Protein AF-A0A519T1Y3-F1 (afdb_monomer)

Secondary structure (DSSP, 8-state):
---SEE--STT-HHHHHHHHHHHHTT--EE-SS-TTEEE-TTS-EEEHHHHHHHHHTSSS--HHHHHHHHHHHHHHSTTTHHHHHHHHHHHHIIIIIHHHEEE-S-SSS--EEEPTT--GGGS-HHHHHHHHHHHHHHHHHSTTGGG--S--

Foldseek 3Di:
DDPQEADACPPCVVVLVVVLVCLLVLNKAADPVDLQWIDDPPDGIYGLQNSLVSVCPDPPDDLVSNVSSLQSVLVRGPLRCVSRLVSVVVCLCVQPQVVFWDFPDDPVDTDTDGDPPDDPVPRDVSSVVSVVVSVVVCCVRPPVVVVDDPPD

Mean predicted aligned error: 5.93 Å

Sequence (152 aa):
MQRNYITTIEGNEEVLAKYVEAVFAGTCRATKAYSSLYRLPGYQDCLDSPLIAYYLQQQPFVLAEAIEFVEQLCKIDPKGFNGIYYPLDKWLEATIRDPFFTNAGDKWNVQFVLNPGVDLASINPDHLKFMCYVAVCHLKFGPSFASVTANR

Structure (mmCIF, N/CA/C/O backbone):
data_AF-A0A519T1Y3-F1
#
_entry.id   AF-A0A519T1Y3-F1
#
loop_
_atom_site.group_PDB
_atom_site.id
_atom_site.type_symbol
_atom_site.label_atom_id
_atom_site.label_alt_id
_atom_site.label_comp_id
_atom_site.label_asym_id
_atom_site.label_entity_id
_atom_site.label_seq_id
_atom_site.pdbx_PDB_ins_code
_atom_site.Cartn_x
_atom_site.Cartn_y
_atom_site.Cartn_z
_atom_site.occupancy
_atom_site.B_iso_or_equiv
_atom_site.auth_seq_id
_atom_site.auth_comp_id
_atom_site.auth_asym_id
_atom_site.auth_atom_id
_atom_site.pdbx_PDB_model_num
ATOM 1 N N . MET A 1 1 ? -5.145 -22.438 -16.067 1.00 45.44 1 MET A N 1
ATOM 2 C CA . MET A 1 1 ? -4.446 -21.509 -16.980 1.00 45.44 1 MET A CA 1
ATOM 3 C C . MET A 1 1 ? -3.302 -20.899 -16.186 1.00 45.44 1 MET A C 1
ATOM 5 O O . MET A 1 1 ? -3.574 -20.254 -15.182 1.00 45.44 1 MET A O 1
ATOM 9 N N . GLN A 1 2 ? -2.053 -21.222 -16.521 1.00 49.59 2 GLN A N 1
ATOM 10 C CA . GLN A 1 2 ? -0.888 -20.730 -15.779 1.00 49.59 2 GLN A CA 1
ATOM 11 C C . GLN A 1 2 ? -0.760 -19.228 -16.059 1.00 49.59 2 GLN A C 1
ATOM 13 O O . GLN A 1 2 ? -0.743 -18.815 -17.218 1.00 49.59 2 GLN A O 1
ATOM 18 N N . ARG A 1 3 ? -0.806 -18.399 -15.015 1.00 65.38 3 ARG A N 1
ATOM 19 C CA . ARG A 1 3 ? -0.651 -16.949 -15.168 1.00 65.38 3 ARG A CA 1
ATOM 20 C C . ARG A 1 3 ? 0.827 -16.684 -15.462 1.00 65.38 3 ARG A C 1
ATOM 22 O O . ARG A 1 3 ? 1.673 -17.049 -14.658 1.00 65.38 3 ARG A O 1
ATOM 29 N N . ASN A 1 4 ? 1.137 -16.055 -16.595 1.00 85.00 4 ASN A N 1
ATOM 30 C CA . ASN A 1 4 ? 2.516 -15.724 -16.997 1.00 85.00 4 ASN A CA 1
ATOM 31 C C . ASN A 1 4 ? 3.083 -14.494 -16.254 1.00 85.00 4 ASN A C 1
ATOM 33 O O . ASN A 1 4 ? 3.973 -13.818 -16.757 1.00 85.00 4 ASN A O 1
ATOM 37 N N . TYR A 1 5 ? 2.566 -14.179 -15.066 1.00 90.88 5 TYR A N 1
ATOM 38 C CA . TYR A 1 5 ? 2.943 -13.015 -14.265 1.00 90.88 5 TYR A CA 1
ATOM 39 C C . TYR A 1 5 ? 2.858 -13.338 -12.769 1.00 90.88 5 TYR A C 1
ATOM 41 O O . TYR A 1 5 ? 2.096 -14.218 -12.362 1.00 90.88 5 TYR A O 1
ATOM 49 N N . ILE A 1 6 ? 3.650 -12.630 -11.968 1.00 94.00 6 ILE A N 1
ATOM 50 C CA . ILE A 1 6 ? 3.752 -12.813 -10.517 1.00 94.00 6 ILE A CA 1
ATOM 51 C C . ILE A 1 6 ? 2.439 -12.381 -9.868 1.00 94.00 6 ILE A C 1
ATOM 53 O O . ILE A 1 6 ? 2.003 -11.243 -10.041 1.00 94.00 6 ILE A O 1
ATOM 57 N N . THR A 1 7 ? 1.805 -13.288 -9.122 1.00 93.94 7 THR A N 1
ATOM 58 C CA . THR A 1 7 ? 0.527 -13.030 -8.429 1.00 93.94 7 THR A CA 1
ATOM 59 C C . THR A 1 7 ? 0.592 -13.181 -6.915 1.00 93.94 7 THR A C 1
ATOM 61 O O . THR A 1 7 ? -0.392 -12.887 -6.244 1.00 93.94 7 THR A O 1
ATOM 64 N N . THR A 1 8 ? 1.709 -13.666 -6.380 1.00 95.31 8 THR A N 1
ATOM 65 C CA . THR A 1 8 ? 1.907 -13.959 -4.957 1.00 95.31 8 THR A CA 1
ATOM 66 C C . THR A 1 8 ? 3.289 -13.492 -4.523 1.00 95.31 8 THR A C 1
ATOM 68 O O . THR A 1 8 ? 4.180 -13.344 -5.356 1.00 95.31 8 THR A O 1
ATOM 71 N N . ILE A 1 9 ? 3.449 -13.261 -3.220 1.00 96.62 9 ILE A N 1
ATOM 72 C CA . ILE A 1 9 ? 4.748 -12.927 -2.627 1.00 96.62 9 ILE A CA 1
ATOM 73 C C . ILE A 1 9 ? 5.621 -14.176 -2.527 1.00 96.62 9 ILE A C 1
ATOM 75 O O . ILE A 1 9 ? 6.759 -14.158 -2.983 1.00 96.62 9 ILE A O 1
ATOM 79 N N . GLU A 1 10 ? 5.045 -15.259 -2.000 1.00 96.44 10 GLU A N 1
ATOM 80 C CA . GLU A 1 10 ? 5.744 -16.514 -1.726 1.00 96.44 10 GLU A CA 1
ATOM 81 C C . GLU A 1 10 ? 6.472 -17.039 -2.971 1.00 96.44 10 GLU A C 1
ATOM 83 O O . GLU A 1 10 ? 5.861 -17.235 -4.032 1.00 96.44 10 GLU A O 1
ATOM 88 N N . GLY A 1 11 ? 7.789 -17.214 -2.839 1.00 95.81 11 GLY A N 1
ATOM 89 C CA . GLY A 1 11 ? 8.683 -17.709 -3.887 1.00 95.81 11 GLY A CA 1
ATOM 90 C C . GLY A 1 11 ? 9.056 -16.680 -4.959 1.00 95.81 11 GLY A C 1
ATOM 91 O O . GLY A 1 11 ? 9.659 -17.050 -5.965 1.00 95.81 11 GLY A O 1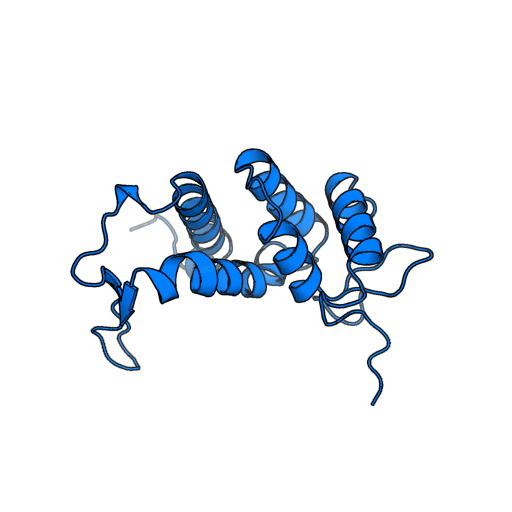
ATOM 92 N N . ASN A 1 12 ? 8.678 -15.411 -4.788 1.00 96.94 12 ASN A N 1
ATOM 93 C CA . ASN A 1 12 ? 8.941 -14.320 -5.731 1.00 96.94 12 ASN A CA 1
ATOM 94 C C . ASN A 1 12 ? 9.642 -13.117 -5.074 1.00 96.94 12 ASN A C 1
ATOM 96 O O . ASN A 1 12 ? 9.796 -12.078 -5.714 1.00 96.94 12 ASN A O 1
ATOM 100 N N . GLU A 1 13 ? 10.074 -13.236 -3.819 1.00 97.31 13 GLU A N 1
ATOM 101 C CA . GLU A 1 13 ? 10.582 -12.147 -2.979 1.00 97.31 13 GLU A CA 1
ATOM 102 C C . GLU A 1 13 ? 11.775 -11.425 -3.618 1.00 97.31 13 GLU A C 1
ATOM 104 O O . GLU A 1 13 ? 11.801 -10.197 -3.666 1.00 97.31 13 GLU A O 1
ATOM 109 N N . GLU A 1 14 ? 12.726 -12.168 -4.191 1.00 96.75 14 GLU A N 1
ATOM 110 C CA . GLU A 1 14 ? 13.891 -11.582 -4.868 1.00 96.75 14 GLU A CA 1
ATOM 111 C C . GLU A 1 14 ? 13.491 -10.747 -6.090 1.00 96.75 14 GLU A C 1
ATOM 113 O O . GLU A 1 14 ? 14.031 -9.663 -6.325 1.00 96.75 14 GLU A O 1
ATOM 118 N N . VAL A 1 15 ? 12.510 -11.220 -6.864 1.00 96.81 15 VAL A N 1
ATOM 119 C CA . VAL A 1 15 ? 12.009 -10.485 -8.031 1.00 96.81 15 VAL A CA 1
ATOM 120 C C . VAL A 1 15 ? 11.210 -9.264 -7.580 1.00 96.81 15 VAL A C 1
ATOM 122 O O . VAL A 1 15 ? 11.379 -8.183 -8.140 1.00 96.81 15 VAL A O 1
ATOM 125 N N . LEU A 1 16 ? 10.386 -9.397 -6.539 1.00 97.81 16 LEU A N 1
ATOM 126 C CA . LEU A 1 16 ? 9.629 -8.286 -5.965 1.00 97.81 16 LEU A CA 1
ATOM 127 C C . LEU A 1 16 ? 10.554 -7.203 -5.399 1.00 97.81 16 LEU A C 1
ATOM 129 O O . LEU A 1 16 ? 10.302 -6.024 -5.636 1.00 97.81 16 LEU A O 1
ATOM 133 N N . ALA A 1 17 ? 11.670 -7.575 -4.766 1.00 97.69 17 ALA A N 1
ATOM 134 C CA . ALA A 1 17 ? 12.703 -6.630 -4.345 1.00 97.69 17 ALA A CA 1
ATOM 135 C C . ALA A 1 17 ? 13.256 -5.821 -5.531 1.00 97.69 17 ALA A C 1
ATOM 137 O O . ALA A 1 17 ? 13.370 -4.598 -5.448 1.00 97.69 17 ALA A O 1
ATOM 138 N N . LYS A 1 18 ? 13.508 -6.471 -6.677 1.00 98.12 18 LYS A N 1
ATOM 139 C CA . LYS A 1 18 ? 13.946 -5.782 -7.904 1.00 98.12 18 LYS A CA 1
ATOM 140 C C . LYS A 1 18 ? 12.886 -4.845 -8.469 1.00 98.12 18 LYS A C 1
ATOM 142 O O . LYS A 1 18 ? 13.222 -3.768 -8.958 1.00 98.12 18 LYS A O 1
ATOM 147 N N . TYR A 1 19 ? 11.612 -5.211 -8.369 1.00 97.94 19 TYR A N 1
ATOM 148 C CA . TYR A 1 19 ? 10.522 -4.308 -8.730 1.00 97.94 19 TYR A CA 1
ATOM 149 C C . TYR A 1 19 ? 10.428 -3.103 -7.790 1.00 97.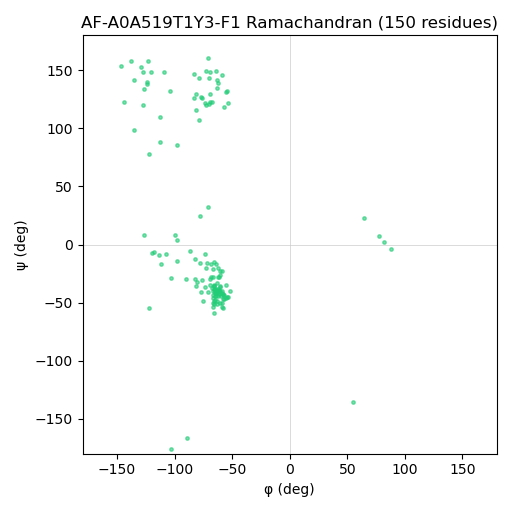94 19 TYR A C 1
ATOM 151 O O . TYR A 1 19 ? 10.222 -1.997 -8.280 1.00 97.94 19 TYR A O 1
ATOM 159 N N . VAL A 1 20 ? 10.623 -3.276 -6.480 1.00 98.00 20 VAL A N 1
ATOM 160 C CA . VAL A 1 20 ? 10.663 -2.158 -5.520 1.00 98.00 20 VAL A CA 1
ATOM 161 C C . VAL A 1 20 ? 11.793 -1.187 -5.867 1.00 98.00 20 VAL A C 1
ATOM 163 O O . VAL A 1 20 ? 11.538 0.006 -6.025 1.00 98.00 20 VAL A O 1
ATOM 166 N N . GLU A 1 21 ? 13.013 -1.694 -6.078 1.00 97.94 21 GLU A N 1
ATOM 167 C CA . GLU A 1 21 ? 14.154 -0.887 -6.540 1.00 97.94 21 GLU A CA 1
ATOM 168 C C . GLU A 1 21 ? 13.803 -0.114 -7.826 1.00 97.94 21 GLU A C 1
ATOM 170 O O . GLU A 1 21 ? 14.063 1.085 -7.941 1.00 97.94 21 GLU A O 1
ATOM 175 N N . ALA A 1 22 ? 13.160 -0.783 -8.788 1.00 97.75 22 ALA A N 1
ATOM 176 C CA . ALA A 1 22 ? 12.771 -0.183 -10.060 1.00 97.75 22 ALA A CA 1
ATOM 177 C C . ALA A 1 22 ? 11.646 0.859 -9.942 1.00 97.75 22 ALA A C 1
ATOM 179 O O . ALA A 1 22 ? 11.595 1.787 -10.754 1.00 97.75 22 ALA A O 1
ATOM 180 N N . VAL A 1 23 ? 10.743 0.724 -8.966 1.00 97.62 23 VAL A N 1
ATOM 181 C CA . VAL A 1 23 ? 9.709 1.728 -8.670 1.00 97.62 23 VAL A CA 1
ATOM 182 C C . VAL A 1 23 ? 10.361 3.002 -8.147 1.00 97.62 23 VAL A C 1
ATOM 184 O O . VAL A 1 23 ? 10.124 4.066 -8.717 1.00 97.62 23 VAL A O 1
ATOM 187 N N . PHE A 1 24 ? 11.241 2.903 -7.146 1.00 97.88 24 PHE A N 1
ATOM 188 C CA . PHE A 1 24 ? 11.974 4.066 -6.633 1.00 97.88 24 PHE A CA 1
ATOM 189 C C . PHE A 1 24 ? 12.848 4.722 -7.707 1.00 97.88 24 PHE A C 1
ATOM 191 O O . PHE A 1 24 ? 12.876 5.944 -7.829 1.00 97.88 24 PHE A O 1
ATOM 198 N N . ALA A 1 25 ? 13.506 3.918 -8.546 1.00 96.31 25 ALA A N 1
ATOM 199 C CA . ALA A 1 25 ? 14.323 4.416 -9.649 1.00 96.31 25 ALA A CA 1
ATOM 200 C C . ALA A 1 25 ? 13.509 4.963 -10.842 1.00 96.31 25 ALA A C 1
ATOM 202 O O . ALA A 1 25 ? 14.098 5.498 -11.783 1.00 96.31 25 ALA A O 1
ATOM 203 N N . GLY A 1 26 ? 12.179 4.800 -10.862 1.00 92.75 26 GLY A N 1
ATOM 204 C CA . GLY A 1 26 ? 11.326 5.201 -11.987 1.00 92.75 26 GLY A CA 1
ATOM 205 C C . GLY A 1 26 ? 11.592 4.425 -13.286 1.00 92.75 26 GLY A C 1
ATOM 206 O O . GLY A 1 26 ? 11.309 4.918 -14.378 1.00 92.75 26 GLY A O 1
ATOM 207 N N . THR A 1 27 ? 12.170 3.224 -13.197 1.00 93.88 27 THR A N 1
ATOM 208 C CA . THR A 1 27 ? 12.522 2.378 -14.353 1.00 93.88 27 THR A CA 1
ATOM 209 C C . THR A 1 27 ? 11.483 1.292 -14.638 1.00 93.88 27 THR A C 1
ATOM 211 O O . THR A 1 27 ? 11.467 0.723 -15.735 1.00 93.88 27 THR A O 1
ATOM 214 N N . CYS A 1 28 ? 10.583 1.041 -13.686 1.00 92.19 28 CYS A N 1
ATOM 215 C CA . CYS A 1 28 ? 9.412 0.184 -13.841 1.00 92.19 28 CYS A CA 1
ATOM 216 C C . CYS A 1 28 ? 8.361 0.819 -14.777 1.00 92.19 28 CYS A C 1
ATOM 218 O O . CYS A 1 28 ? 8.232 2.042 -14.851 1.00 92.19 28 CYS A O 1
ATOM 220 N N . ARG A 1 29 ? 7.597 0.001 -15.517 1.00 91.81 29 ARG A N 1
ATOM 221 C CA . ARG A 1 29 ? 6.556 0.482 -16.447 1.00 91.81 29 ARG A CA 1
ATOM 222 C C . ARG A 1 29 ? 5.261 -0.305 -16.320 1.00 91.81 29 ARG A C 1
ATOM 224 O O . ARG A 1 29 ? 5.298 -1.528 -16.255 1.00 91.81 29 ARG A O 1
ATOM 231 N N . ALA A 1 30 ? 4.119 0.371 -16.414 1.00 90.69 30 ALA A N 1
ATOM 232 C CA . ALA A 1 30 ? 2.835 -0.299 -16.588 1.00 90.69 30 ALA A CA 1
ATOM 233 C C . ALA A 1 30 ? 2.701 -0.938 -17.977 1.00 90.69 30 ALA A C 1
ATOM 235 O O . ALA A 1 30 ? 3.155 -0.396 -18.993 1.00 90.69 30 ALA A O 1
ATOM 236 N N . THR A 1 31 ? 2.052 -2.098 -18.038 1.00 85.69 31 THR A N 1
ATOM 237 C CA . THR A 1 31 ? 1.718 -2.746 -19.308 1.00 85.69 31 THR A CA 1
ATOM 238 C C . THR A 1 31 ? 0.432 -2.160 -19.893 1.00 85.69 31 THR A C 1
ATOM 240 O O . THR A 1 31 ? -0.500 -1.801 -19.179 1.00 85.69 31 THR A O 1
ATOM 243 N N . LYS A 1 32 ? 0.342 -2.094 -21.227 1.00 71.38 32 LYS A N 1
ATOM 244 C CA . LYS A 1 32 ? -0.878 -1.633 -21.918 1.00 71.38 32 LYS A CA 1
ATOM 245 C C . LYS A 1 32 ? -2.026 -2.649 -21.877 1.00 71.38 32 LYS A C 1
ATOM 247 O O . LYS A 1 32 ? -3.163 -2.275 -22.132 1.00 71.38 32 LYS A O 1
ATOM 252 N N . ALA A 1 33 ? -1.722 -3.924 -21.623 1.00 63.97 33 ALA A N 1
ATOM 253 C CA . ALA A 1 33 ? -2.690 -5.016 -21.711 1.00 63.97 33 ALA A CA 1
ATOM 254 C C . ALA A 1 33 ? -3.568 -5.125 -20.455 1.00 63.97 33 ALA A C 1
ATOM 256 O O . ALA A 1 33 ? -4.752 -5.431 -20.563 1.00 63.97 33 ALA A O 1
ATOM 257 N N . TYR A 1 34 ? -2.998 -4.842 -19.281 1.00 64.50 34 TYR A N 1
ATOM 258 C CA . TYR A 1 34 ? -3.689 -4.894 -17.997 1.00 64.50 34 TYR A CA 1
ATOM 259 C C . TYR A 1 34 ? -3.174 -3.763 -17.111 1.00 64.50 34 TYR A C 1
ATOM 261 O O . TYR A 1 34 ? -1.973 -3.686 -16.856 1.00 64.50 34 TYR A O 1
ATOM 269 N N . SER A 1 35 ? -4.077 -2.893 -16.639 1.00 66.25 35 SER A N 1
ATOM 270 C CA . SER A 1 35 ? -3.691 -1.685 -15.892 1.00 66.25 35 SER A CA 1
ATOM 271 C C . SER A 1 35 ? -2.958 -1.975 -14.581 1.00 66.25 35 SER A C 1
ATOM 273 O O . SER A 1 35 ? -2.247 -1.108 -14.114 1.00 66.25 35 SER A O 1
ATOM 275 N N . SER A 1 36 ? -3.093 -3.183 -14.033 1.00 84.81 36 SER A N 1
ATOM 276 C CA . SER A 1 36 ? -2.467 -3.617 -12.780 1.00 84.81 36 SER A CA 1
ATOM 277 C C . SER A 1 36 ? -1.192 -4.449 -12.971 1.00 84.81 36 SER A C 1
ATOM 279 O O . SER A 1 36 ? -0.699 -5.033 -12.011 1.00 84.81 36 SER A O 1
ATOM 281 N N . LEU A 1 37 ? -0.670 -4.574 -14.200 1.00 92.31 37 LEU A N 1
ATOM 282 C CA . LEU A 1 37 ? 0.583 -5.286 -14.464 1.00 92.31 37 LEU A CA 1
ATOM 283 C C . LEU A 1 37 ? 1.729 -4.311 -14.714 1.00 92.31 37 LEU A C 1
ATOM 285 O O . LEU A 1 37 ? 1.640 -3.424 -15.568 1.00 92.31 37 LEU A O 1
ATOM 289 N N . TYR A 1 38 ? 2.836 -4.567 -14.036 1.00 93.81 38 TYR A N 1
ATOM 290 C CA . TYR A 1 38 ? 4.103 -3.877 -14.155 1.00 93.81 38 TYR A CA 1
ATOM 291 C C . TYR A 1 38 ? 5.155 -4.754 -14.821 1.00 93.81 38 TYR A C 1
ATOM 293 O O . TYR A 1 38 ? 5.155 -5.978 -14.691 1.00 93.81 38 TYR A O 1
ATOM 301 N N . ARG A 1 39 ? 6.061 -4.103 -15.547 1.00 94.44 39 ARG A N 1
ATOM 302 C CA . ARG A 1 39 ? 7.125 -4.731 -16.322 1.00 94.44 39 ARG A CA 1
ATOM 303 C C . ARG A 1 39 ? 8.481 -4.150 -15.964 1.00 94.44 39 ARG A C 1
ATOM 305 O O . ARG A 1 39 ? 8.671 -2.932 -16.000 1.00 94.44 39 ARG A O 1
ATOM 312 N N . LEU A 1 40 ? 9.431 -5.056 -15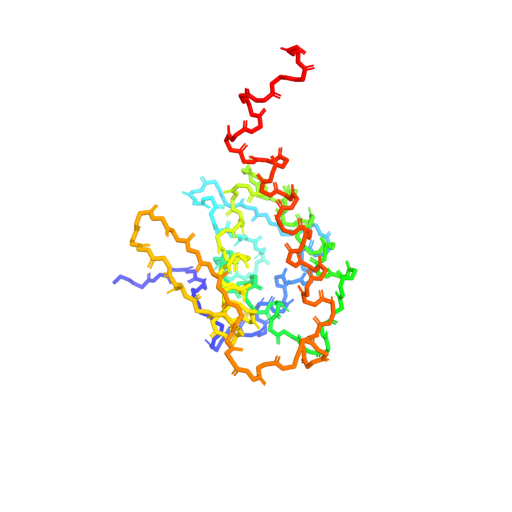.768 1.00 94.88 40 LEU A N 1
ATOM 313 C CA . LEU A 1 40 ? 10.856 -4.787 -15.652 1.00 94.88 40 LEU A CA 1
ATOM 314 C C . LEU A 1 40 ? 11.617 -5.687 -16.648 1.00 94.88 40 LEU A C 1
ATOM 316 O O . LEU A 1 40 ? 11.490 -6.909 -16.571 1.00 94.88 40 LEU A O 1
ATOM 320 N N . PRO A 1 41 ? 12.378 -5.134 -17.615 1.00 92.75 41 PRO A N 1
ATOM 321 C CA . PRO A 1 41 ? 13.108 -5.943 -18.591 1.00 92.75 41 PRO A CA 1
ATOM 322 C C . PRO A 1 41 ? 14.024 -6.981 -17.933 1.00 92.75 41 PRO A C 1
ATOM 324 O O . PRO A 1 41 ? 14.786 -6.651 -17.029 1.00 92.75 41 PRO A O 1
ATOM 327 N N . GLY A 1 42 ? 13.959 -8.226 -18.408 1.00 91.81 42 GLY A N 1
ATOM 328 C CA . GLY A 1 42 ? 14.719 -9.348 -17.844 1.00 91.81 42 GLY A CA 1
ATOM 329 C C . GLY A 1 42 ? 14.014 -10.086 -16.703 1.00 91.81 42 GLY A C 1
ATOM 330 O O . GLY A 1 42 ? 14.514 -11.118 -16.268 1.00 91.81 42 GLY A O 1
ATOM 331 N N . TYR A 1 43 ? 12.844 -9.613 -16.268 1.00 93.56 43 TYR A 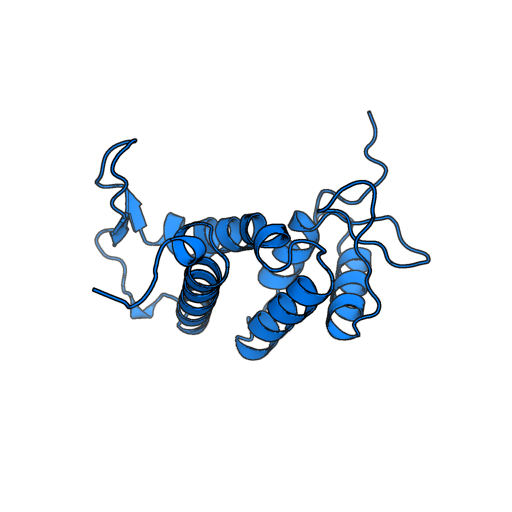N 1
ATOM 332 C CA . TYR A 1 43 ? 12.045 -10.232 -15.214 1.00 93.56 43 TYR A CA 1
ATOM 333 C C . TYR A 1 43 ? 10.640 -10.566 -15.716 1.00 93.56 43 TYR A C 1
ATOM 335 O O . TYR A 1 43 ? 10.145 -9.994 -16.689 1.00 93.56 43 TYR A O 1
ATOM 343 N N . GLN A 1 44 ? 9.990 -11.509 -15.037 1.00 92.88 44 GLN A N 1
ATOM 344 C CA . GLN A 1 44 ? 8.579 -11.809 -15.249 1.00 92.88 44 GLN A CA 1
ATOM 345 C C . GLN A 1 44 ? 7.717 -10.586 -14.883 1.00 92.88 44 GLN A C 1
ATOM 347 O O . GLN A 1 44 ? 8.021 -9.893 -13.910 1.00 92.88 44 GLN A O 1
ATOM 352 N N . ASP A 1 45 ? 6.652 -10.316 -15.650 1.00 94.12 45 ASP A N 1
ATOM 353 C CA . ASP A 1 45 ? 5.700 -9.234 -15.347 1.00 94.12 45 ASP A CA 1
ATOM 354 C C . ASP A 1 45 ? 5.071 -9.463 -13.953 1.00 94.12 45 ASP A C 1
ATOM 356 O O . ASP A 1 45 ? 4.849 -10.603 -13.535 1.00 94.12 45 ASP A 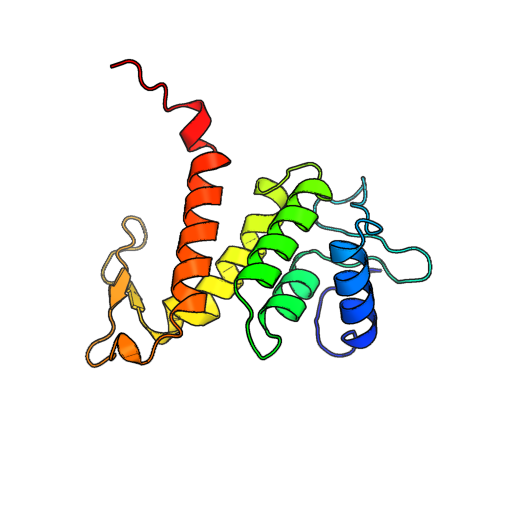O 1
ATOM 360 N N . CYS A 1 46 ? 4.779 -8.386 -13.225 1.00 94.44 46 CYS A N 1
ATOM 361 C CA . CYS A 1 46 ? 4.329 -8.426 -11.835 1.00 94.44 46 CYS A CA 1
ATOM 362 C C . CYS A 1 46 ? 2.995 -7.702 -11.651 1.00 94.44 46 CYS A C 1
ATOM 364 O O . CYS A 1 46 ? 2.781 -6.638 -12.221 1.00 94.44 46 CYS A O 1
ATOM 366 N N . LEU A 1 47 ? 2.091 -8.274 -10.861 1.00 94.56 47 LEU A N 1
ATOM 367 C CA . LEU A 1 47 ? 0.827 -7.635 -10.500 1.00 94.56 47 LEU A CA 1
ATOM 368 C C . LEU A 1 47 ? 1.073 -6.589 -9.393 1.00 94.56 47 LEU A C 1
ATOM 370 O O . LEU A 1 47 ? 1.890 -6.806 -8.500 1.00 94.56 47 LEU A O 1
ATOM 374 N N . ASP A 1 48 ? 0.362 -5.464 -9.433 1.00 94.12 48 ASP A N 1
ATOM 375 C CA . ASP A 1 48 ? 0.452 -4.383 -8.441 1.00 94.12 48 ASP A CA 1
ATOM 376 C C . ASP A 1 48 ? 0.292 -4.875 -6.995 1.00 94.12 48 ASP A C 1
ATOM 378 O O . ASP A 1 48 ? 1.014 -4.463 -6.094 1.00 94.12 48 ASP A O 1
ATOM 382 N N . SER A 1 49 ? -0.624 -5.812 -6.784 1.00 95.38 49 SER A N 1
ATOM 383 C CA . SER A 1 49 ? -1.077 -6.256 -5.478 1.00 95.38 49 SER A CA 1
ATOM 384 C C . SER A 1 49 ? 0.015 -6.984 -4.687 1.00 95.38 49 SER A C 1
ATOM 386 O O . SER A 1 49 ? 0.288 -6.552 -3.569 1.00 95.38 49 SER A O 1
ATOM 388 N N . PRO A 1 50 ? 0.685 -8.036 -5.211 1.00 96.62 50 PRO A N 1
ATOM 389 C CA . PRO A 1 50 ? 1.825 -8.640 -4.527 1.00 96.62 50 PRO A CA 1
ATOM 390 C C . PRO A 1 50 ? 3.005 -7.674 -4.380 1.00 96.62 50 PRO A C 1
ATOM 392 O O . PRO A 1 50 ? 3.678 -7.745 -3.361 1.00 96.62 50 PRO A O 1
ATOM 395 N N . LEU A 1 51 ? 3.241 -6.755 -5.325 1.00 97.56 51 LEU A N 1
ATOM 396 C CA . LEU A 1 51 ? 4.319 -5.765 -5.210 1.00 97.56 51 LEU A CA 1
ATOM 397 C C . LEU A 1 51 ? 4.087 -4.784 -4.055 1.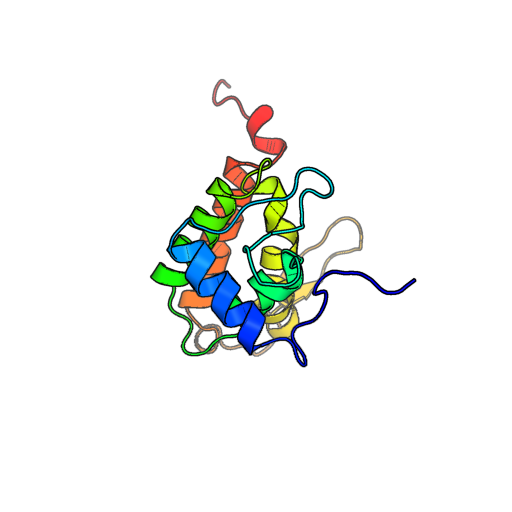00 97.56 51 LEU A C 1
ATOM 399 O O . LEU A 1 51 ? 4.961 -4.594 -3.211 1.00 97.56 51 LEU A O 1
ATOM 403 N N . ILE A 1 52 ? 2.901 -4.182 -4.007 1.00 98.00 52 ILE A N 1
ATOM 404 C CA . ILE A 1 52 ? 2.523 -3.217 -2.973 1.00 98.00 52 ILE A CA 1
ATOM 405 C C . ILE A 1 52 ? 2.461 -3.903 -1.608 1.00 98.00 52 ILE A C 1
ATOM 407 O O . ILE A 1 52 ? 3.011 -3.384 -0.640 1.00 98.00 52 ILE A O 1
ATOM 411 N N . ALA A 1 53 ? 1.858 -5.094 -1.533 1.00 97.25 53 ALA A N 1
ATOM 412 C CA . ALA A 1 53 ? 1.818 -5.866 -0.297 1.00 97.25 53 ALA A CA 1
ATOM 413 C C . ALA A 1 53 ? 3.226 -6.252 0.180 1.00 97.25 53 ALA A C 1
ATOM 415 O O . ALA A 1 53 ? 3.523 -6.087 1.359 1.00 97.25 53 ALA A O 1
ATOM 416 N N . TYR A 1 54 ? 4.101 -6.705 -0.725 1.00 98.00 54 TYR A N 1
ATOM 417 C CA . TYR A 1 54 ? 5.484 -7.050 -0.395 1.00 98.00 54 TYR A CA 1
ATOM 418 C C . TYR A 1 54 ? 6.238 -5.870 0.204 1.00 98.00 54 TYR A C 1
ATOM 420 O O . TYR A 1 54 ? 6.895 -6.033 1.228 1.00 98.00 54 TYR A O 1
ATOM 428 N N . TYR A 1 55 ? 6.125 -4.690 -0.408 1.00 98.25 55 TYR A N 1
ATOM 429 C CA . TYR A 1 55 ? 6.796 -3.494 0.080 1.00 98.25 55 TYR A CA 1
ATOM 430 C C . TYR A 1 55 ? 6.254 -3.047 1.448 1.00 98.25 55 TYR A C 1
ATOM 432 O O . TYR A 1 55 ? 7.029 -2.839 2.377 1.00 98.25 55 TYR A O 1
ATOM 440 N N . LEU A 1 56 ? 4.930 -2.965 1.614 1.00 97.69 56 LEU A N 1
ATOM 441 C CA . LEU A 1 56 ? 4.323 -2.483 2.862 1.00 97.69 56 LEU A CA 1
ATOM 442 C C . LEU A 1 56 ? 4.439 -3.473 4.037 1.00 97.69 56 LEU A C 1
ATOM 444 O O . LEU A 1 56 ? 4.228 -3.091 5.187 1.00 97.69 56 LEU A O 1
ATOM 448 N N . GLN A 1 57 ? 4.747 -4.747 3.776 1.00 94.44 57 GLN A N 1
ATOM 449 C CA . GLN A 1 57 ? 5.024 -5.747 4.815 1.00 94.44 57 GLN A CA 1
ATOM 450 C C . GLN A 1 57 ? 6.470 -5.697 5.332 1.00 94.44 57 GLN A C 1
ATOM 452 O O . GLN A 1 57 ? 6.755 -6.311 6.364 1.00 94.44 57 GLN A O 1
ATOM 457 N N . GLN A 1 58 ? 7.375 -4.977 4.655 1.00 92.44 58 GLN A N 1
ATOM 458 C CA . GLN A 1 58 ? 8.766 -4.859 5.091 1.00 92.44 58 GLN A CA 1
ATOM 459 C C . GLN A 1 58 ? 8.874 -4.146 6.441 1.00 92.44 58 GLN A C 1
ATOM 461 O O . GLN A 1 58 ? 8.071 -3.278 6.787 1.00 92.44 58 GLN A O 1
ATOM 466 N N . GLN A 1 59 ? 9.897 -4.522 7.208 1.00 89.31 59 GLN A N 1
ATOM 467 C CA . GLN A 1 59 ? 10.224 -3.902 8.486 1.00 89.31 59 GLN A CA 1
ATOM 468 C C . GLN A 1 59 ? 11.675 -3.402 8.482 1.00 89.31 59 GLN A C 1
ATOM 470 O O . GLN A 1 59 ? 12.553 -4.118 7.996 1.00 89.31 59 GLN A O 1
ATOM 475 N N . PRO A 1 60 ? 11.950 -2.219 9.063 1.00 93.94 60 PRO A N 1
ATOM 476 C CA . PRO A 1 60 ? 10.989 -1.304 9.690 1.00 93.94 60 PRO A CA 1
ATOM 477 C C . PRO A 1 60 ? 10.100 -0.572 8.666 1.00 93.94 60 PRO A C 1
ATOM 479 O O . PRO A 1 60 ? 10.542 -0.267 7.563 1.00 93.94 60 PRO A O 1
ATOM 482 N N . PHE A 1 61 ? 8.859 -0.246 9.046 1.00 95.50 61 PHE A N 1
ATOM 483 C CA . PHE A 1 61 ? 8.005 0.645 8.251 1.00 95.50 61 PHE A CA 1
ATOM 484 C C . PHE A 1 61 ? 8.506 2.094 8.355 1.00 95.50 61 PHE A C 1
ATOM 486 O O . PHE A 1 61 ? 8.523 2.664 9.447 1.00 95.50 61 PHE A O 1
ATOM 493 N N . VAL A 1 62 ? 8.874 2.704 7.224 1.00 96.75 62 VAL A N 1
ATOM 494 C CA . VAL A 1 62 ? 9.344 4.096 7.153 1.00 96.75 62 VAL A CA 1
ATOM 495 C C . VAL A 1 62 ? 8.321 4.941 6.397 1.00 96.75 62 VAL A C 1
ATOM 497 O O . VAL A 1 62 ? 8.176 4.823 5.183 1.00 96.75 62 VAL A O 1
ATOM 500 N N . LEU A 1 63 ? 7.619 5.832 7.108 1.00 97.62 63 LEU A N 1
ATOM 501 C CA . LEU A 1 63 ? 6.514 6.622 6.545 1.00 97.62 63 LEU A CA 1
ATOM 502 C C . LEU A 1 63 ? 6.896 7.406 5.280 1.00 97.62 63 LEU A C 1
ATOM 504 O O . LEU A 1 63 ? 6.128 7.430 4.321 1.00 97.62 63 LEU A O 1
ATOM 508 N N . ALA A 1 64 ? 8.057 8.066 5.290 1.00 98.12 64 ALA A N 1
ATOM 509 C CA . ALA A 1 64 ? 8.499 8.893 4.168 1.00 98.12 64 ALA A CA 1
ATOM 510 C C . ALA A 1 64 ? 8.722 8.057 2.899 1.00 98.12 64 ALA A C 1
ATOM 512 O O . ALA A 1 64 ? 8.245 8.433 1.830 1.00 98.12 64 ALA A O 1
ATOM 513 N N . GLU A 1 65 ? 9.368 6.898 3.035 1.00 98.12 65 GLU A N 1
ATOM 514 C CA . GLU A 1 65 ? 9.590 5.976 1.920 1.00 98.12 65 GLU A CA 1
ATOM 515 C C . GLU A 1 65 ? 8.275 5.366 1.434 1.00 98.12 65 GLU A C 1
ATOM 517 O O . GLU A 1 65 ? 8.076 5.233 0.230 1.00 98.12 65 GLU A O 1
ATOM 522 N N . ALA A 1 66 ? 7.340 5.059 2.341 1.00 98.44 66 ALA A N 1
ATOM 523 C CA . ALA A 1 66 ? 6.046 4.507 1.957 1.00 98.44 66 ALA A CA 1
ATOM 524 C C . ALA A 1 66 ? 5.204 5.492 1.142 1.00 98.44 66 ALA A C 1
ATOM 526 O O . ALA A 1 66 ? 4.565 5.104 0.162 1.00 98.44 66 ALA A O 1
ATOM 527 N N . ILE A 1 67 ? 5.235 6.774 1.510 1.00 98.44 67 ILE A N 1
ATOM 528 C CA . ILE A 1 67 ? 4.622 7.845 0.720 1.00 98.44 67 ILE A CA 1
ATOM 529 C C . ILE A 1 67 ? 5.315 7.959 -0.639 1.00 98.44 67 ILE A C 1
ATOM 531 O O . ILE A 1 67 ? 4.636 7.953 -1.664 1.00 98.44 67 ILE A O 1
ATOM 535 N N . GLU A 1 68 ? 6.649 8.009 -0.668 1.00 98.25 68 GLU A N 1
ATOM 536 C CA . GLU A 1 68 ? 7.405 8.100 -1.919 1.00 98.25 68 GLU A CA 1
ATOM 537 C C . GLU A 1 68 ? 7.101 6.922 -2.853 1.00 98.25 68 GLU A C 1
ATOM 539 O O . GLU A 1 68 ? 6.847 7.125 -4.040 1.00 98.25 68 GLU A O 1
ATOM 544 N N . PHE A 1 69 ? 7.047 5.702 -2.324 1.00 98.31 69 PHE A N 1
ATOM 545 C CA . PHE A 1 69 ? 6.706 4.505 -3.081 1.00 98.31 69 PHE A CA 1
ATOM 546 C C . PHE A 1 69 ? 5.331 4.632 -3.755 1.00 98.31 69 PHE A C 1
ATOM 548 O O . PHE A 1 69 ? 5.203 4.392 -4.959 1.00 98.31 69 PHE A O 1
ATOM 555 N N . VAL A 1 70 ? 4.310 5.085 -3.015 1.00 97.50 70 VAL A N 1
ATOM 556 C CA . VAL A 1 70 ? 2.967 5.335 -3.567 1.00 97.50 70 VAL A CA 1
ATOM 557 C C . VAL A 1 70 ? 2.990 6.437 -4.628 1.00 97.50 70 VAL A C 1
ATOM 559 O O . VAL A 1 70 ? 2.343 6.303 -5.670 1.00 97.50 70 VAL A O 1
ATOM 562 N N . GLU A 1 71 ? 3.747 7.512 -4.414 1.00 96.44 71 GLU A N 1
ATOM 563 C CA . GLU A 1 71 ? 3.875 8.594 -5.391 1.00 96.44 71 GLU A CA 1
ATOM 564 C C . GLU A 1 71 ? 4.561 8.144 -6.684 1.00 96.44 71 GLU A C 1
ATOM 566 O O . GLU A 1 71 ? 4.142 8.554 -7.770 1.00 96.44 71 GLU A O 1
ATOM 571 N N . GLN A 1 72 ? 5.588 7.293 -6.604 1.00 97.38 72 GLN A N 1
ATOM 572 C CA . GLN A 1 72 ? 6.227 6.725 -7.791 1.00 97.38 72 GLN A CA 1
ATOM 573 C C . GLN A 1 72 ? 5.276 5.784 -8.532 1.00 97.38 72 GLN A C 1
ATOM 575 O O . GLN A 1 72 ? 5.130 5.898 -9.750 1.00 97.38 72 GLN A O 1
ATOM 580 N N . LEU A 1 73 ? 4.546 4.926 -7.814 1.00 95.44 73 LEU A N 1
ATOM 581 C CA . LEU A 1 73 ? 3.515 4.079 -8.417 1.00 95.44 73 LEU A CA 1
ATOM 582 C C . LEU A 1 73 ? 2.428 4.900 -9.118 1.00 95.44 73 LEU A C 1
ATOM 584 O O . LEU A 1 73 ? 2.042 4.563 -10.234 1.00 95.44 73 LEU A O 1
ATOM 588 N N . CYS A 1 74 ? 1.995 6.023 -8.537 1.00 93.19 74 CYS A N 1
ATOM 589 C CA . CYS A 1 74 ? 1.036 6.927 -9.177 1.00 93.19 74 CYS A CA 1
ATOM 590 C C . CYS A 1 74 ? 1.554 7.531 -10.494 1.00 93.19 74 CYS A C 1
ATOM 592 O O . CYS A 1 74 ? 0.748 7.883 -11.351 1.00 93.19 74 CYS A O 1
ATOM 594 N N . LYS A 1 75 ? 2.873 7.687 -10.668 1.00 92.88 75 LYS A N 1
ATOM 595 C CA . LYS A 1 75 ? 3.474 8.157 -11.932 1.00 92.88 75 LYS A CA 1
ATOM 596 C C . LYS A 1 75 ? 3.583 7.032 -12.963 1.00 92.88 75 LYS A C 1
ATOM 598 O O . LYS A 1 75 ? 3.518 7.298 -14.161 1.00 92.88 75 LYS A O 1
ATOM 603 N N . ILE A 1 76 ? 3.783 5.797 -12.502 1.00 92.62 76 ILE A N 1
ATOM 604 C CA . ILE A 1 76 ? 3.924 4.605 -13.348 1.00 92.62 76 ILE A CA 1
ATOM 605 C C . ILE A 1 76 ? 2.557 4.138 -13.868 1.00 92.62 76 ILE A C 1
ATOM 607 O O . ILE A 1 76 ? 2.447 3.736 -15.030 1.00 92.62 76 ILE A O 1
ATOM 611 N N . ASP A 1 77 ? 1.526 4.175 -13.022 1.00 90.25 77 ASP A N 1
ATOM 612 C CA . ASP A 1 77 ? 0.191 3.688 -13.351 1.00 90.25 77 ASP A CA 1
ATOM 613 C C . ASP A 1 77 ? -0.577 4.678 -14.253 1.00 90.25 77 ASP A C 1
ATOM 615 O O . ASP A 1 77 ? -0.750 5.842 -13.883 1.00 90.25 77 ASP A O 1
ATOM 619 N N . PRO A 1 78 ? -1.117 4.250 -15.412 1.00 88.31 78 PRO A N 1
ATOM 620 C CA . PRO A 1 78 ? -1.883 5.122 -16.303 1.00 88.31 78 PRO A CA 1
ATOM 621 C C . PRO A 1 78 ? -3.142 5.725 -15.666 1.00 88.31 78 PRO A C 1
ATOM 623 O O . PRO A 1 78 ? -3.649 6.733 -16.154 1.00 88.31 78 PRO A O 1
ATOM 626 N N . LYS A 1 79 ? -3.679 5.097 -14.614 1.00 88.69 79 LYS A N 1
ATOM 627 C CA . LYS A 1 79 ? -4.835 5.574 -13.842 1.00 88.69 79 LYS A CA 1
ATOM 628 C C . LYS A 1 79 ? -4.409 6.311 -12.565 1.00 88.69 79 LYS A C 1
ATOM 630 O O . LYS A 1 79 ? -5.273 6.714 -11.784 1.00 88.69 79 LYS A O 1
ATOM 635 N N . GLY A 1 80 ? -3.107 6.499 -12.346 1.00 90.75 80 GLY A N 1
ATOM 636 C CA . GLY A 1 80 ? -2.549 7.091 -11.136 1.00 90.75 80 GLY A CA 1
ATOM 637 C C . GLY A 1 80 ? -3.014 6.358 -9.881 1.00 90.75 80 GLY A C 1
ATOM 638 O O . GLY A 1 80 ? -3.082 5.131 -9.854 1.00 90.75 80 GLY A O 1
ATOM 639 N N . PHE A 1 81 ? -3.411 7.112 -8.854 1.00 93.19 81 PHE A N 1
ATOM 640 C CA . PHE A 1 81 ? -3.920 6.540 -7.604 1.00 93.19 81 PHE A CA 1
ATOM 641 C C . PHE A 1 81 ? -5.115 5.588 -7.816 1.00 93.19 81 PHE A C 1
ATOM 643 O O . PHE A 1 81 ? -5.206 4.554 -7.156 1.00 93.19 81 PHE A O 1
ATOM 650 N N . ASN A 1 82 ? -5.984 5.864 -8.799 1.00 90.56 82 ASN A N 1
ATOM 651 C CA . ASN A 1 82 ? -7.139 5.011 -9.109 1.00 90.56 82 ASN A CA 1
ATOM 652 C C . ASN A 1 82 ? -6.746 3.619 -9.644 1.00 90.56 82 ASN A C 1
ATOM 654 O O . ASN A 1 82 ? -7.594 2.729 -9.691 1.00 90.56 82 ASN A O 1
ATOM 658 N N . GLY A 1 83 ? -5.495 3.425 -10.068 1.00 90.31 83 GLY A N 1
ATOM 659 C CA . GLY A 1 83 ? -4.965 2.114 -10.443 1.00 90.31 83 GLY A CA 1
ATOM 660 C C . GLY A 1 83 ? -4.493 1.286 -9.250 1.00 90.31 83 GLY A C 1
ATOM 661 O O . GLY A 1 83 ? -4.613 0.069 -9.285 1.00 90.31 83 GLY A O 1
ATOM 662 N N . ILE A 1 84 ? -4.038 1.940 -8.176 1.00 93.69 84 ILE A N 1
ATOM 663 C CA . ILE A 1 84 ? -3.270 1.297 -7.097 1.00 93.69 84 ILE A CA 1
ATOM 664 C C . ILE A 1 84 ? -3.940 1.345 -5.720 1.00 93.69 84 ILE A C 1
ATOM 666 O O . ILE A 1 84 ? -3.428 0.748 -4.777 1.00 93.69 84 ILE A O 1
ATOM 670 N N . TYR A 1 85 ? -5.068 2.048 -5.568 1.00 94.75 85 TYR A N 1
ATOM 671 C CA . TYR A 1 85 ? -5.722 2.214 -4.263 1.00 94.75 85 TYR A CA 1
ATOM 672 C C . TYR A 1 85 ? -6.153 0.883 -3.636 1.00 94.75 85 TYR A C 1
ATOM 674 O O . TYR A 1 85 ? -6.065 0.716 -2.426 1.00 94.75 85 TYR A O 1
ATOM 682 N N . TYR A 1 86 ? -6.590 -0.082 -4.450 1.00 94.31 86 TYR A N 1
ATOM 683 C CA . TYR A 1 86 ? -7.153 -1.334 -3.951 1.00 94.31 86 TYR A CA 1
ATOM 684 C C . TYR A 1 86 ? -6.177 -2.126 -3.059 1.00 94.31 86 TYR A C 1
ATOM 686 O O . TYR A 1 86 ? -6.545 -2.451 -1.929 1.00 94.31 86 TYR A O 1
ATOM 694 N N . PRO A 1 87 ? -4.940 -2.438 -3.493 1.00 96.12 87 PRO A N 1
ATOM 695 C CA . PRO A 1 87 ? -3.985 -3.118 -2.620 1.00 96.12 87 PRO A CA 1
ATOM 696 C C . PRO A 1 87 ? -3.518 -2.271 -1.423 1.00 96.12 87 PRO A C 1
ATOM 698 O O . PRO A 1 87 ? -3.220 -2.848 -0.378 1.00 96.12 87 PRO A O 1
ATOM 701 N N . LEU A 1 88 ? -3.503 -0.934 -1.528 1.00 97.62 88 LEU A N 1
ATOM 702 C CA . LEU A 1 88 ? -3.215 -0.049 -0.388 1.00 9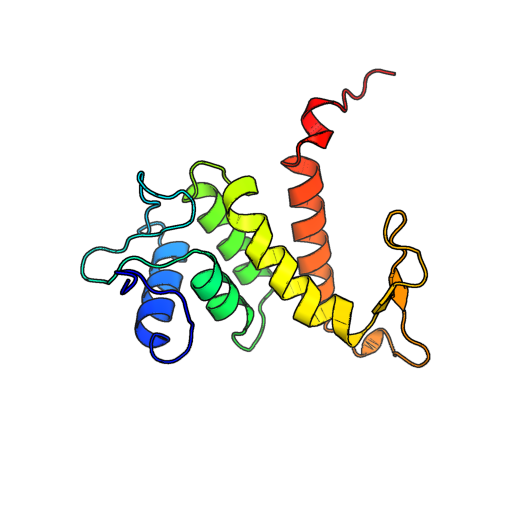7.62 88 LEU A CA 1
ATOM 703 C C . LEU A 1 88 ? -4.298 -0.165 0.688 1.00 97.62 88 LEU A C 1
ATOM 705 O O . LEU A 1 88 ? -3.990 -0.383 1.860 1.00 97.62 88 LEU A O 1
ATOM 709 N N . ASP A 1 89 ? -5.564 -0.095 0.278 1.00 97.12 89 ASP A N 1
ATOM 710 C CA . ASP A 1 89 ? -6.707 -0.258 1.170 1.00 97.12 89 ASP A CA 1
ATOM 711 C C . ASP A 1 89 ? -6.671 -1.637 1.825 1.00 97.12 89 ASP A C 1
ATOM 713 O O . ASP A 1 89 ? -6.819 -1.740 3.036 1.00 97.12 89 ASP A O 1
ATOM 717 N N . LYS A 1 90 ? -6.384 -2.702 1.065 1.00 97.38 90 LYS A N 1
ATOM 718 C CA . LYS A 1 90 ? -6.287 -4.061 1.622 1.00 97.38 90 LYS A CA 1
ATOM 719 C C . LYS A 1 90 ? -5.205 -4.204 2.686 1.00 97.38 90 LYS A C 1
ATOM 721 O O . LYS A 1 90 ? -5.421 -4.918 3.664 1.00 97.38 90 LYS A O 1
ATOM 726 N N . TRP A 1 91 ? -4.074 -3.524 2.527 1.00 97.19 91 TRP A N 1
ATOM 727 C CA . TRP A 1 91 ? -3.054 -3.491 3.570 1.00 97.19 91 TRP A CA 1
ATOM 728 C C . TRP A 1 91 ? -3.550 -2.741 4.815 1.00 97.19 91 TRP A C 1
ATOM 730 O O . TRP A 1 91 ? -3.456 -3.269 5.918 1.00 97.19 91 TRP A O 1
ATOM 740 N N . LEU A 1 92 ? -4.170 -1.565 4.655 1.00 97.00 92 LEU A N 1
ATOM 741 C CA . LEU A 1 92 ? -4.735 -0.795 5.776 1.00 97.00 92 LEU A CA 1
ATOM 742 C C . LEU A 1 92 ? -5.833 -1.560 6.521 1.00 97.00 92 LEU A C 1
ATOM 744 O O . LEU A 1 92 ? -5.915 -1.511 7.750 1.00 97.00 92 LEU A O 1
ATOM 748 N N . GLU A 1 93 ? -6.664 -2.287 5.781 1.00 96.06 93 GLU A N 1
ATOM 749 C CA . GLU A 1 93 ? -7.675 -3.174 6.334 1.00 96.06 93 GLU A CA 1
ATOM 750 C C . GLU A 1 93 ? -7.040 -4.230 7.245 1.00 96.06 93 GLU A C 1
ATOM 752 O O . GLU A 1 93 ? -7.387 -4.310 8.420 1.00 96.06 93 GLU A O 1
ATOM 757 N N . ALA A 1 94 ? -6.057 -4.975 6.737 1.00 96.06 94 ALA A N 1
ATOM 758 C CA . ALA A 1 94 ? -5.406 -6.046 7.485 1.00 96.06 94 ALA A CA 1
ATOM 759 C C . ALA A 1 94 ? -4.536 -5.540 8.652 1.00 96.06 94 ALA A C 1
ATOM 761 O O . ALA A 1 94 ? -4.440 -6.201 9.685 1.00 96.06 94 ALA A O 1
ATOM 762 N N . THR A 1 95 ? -3.886 -4.384 8.499 1.00 94.88 95 THR A N 1
ATOM 763 C CA . THR A 1 95 ? -2.906 -3.861 9.465 1.00 94.88 95 THR A CA 1
ATOM 764 C C . THR A 1 95 ? -3.529 -2.968 10.535 1.00 94.88 95 THR A C 1
ATOM 766 O O . THR A 1 95 ? -3.002 -2.898 11.646 1.00 94.88 95 THR A O 1
ATOM 769 N N . ILE A 1 96 ? -4.625 -2.270 10.226 1.00 94.44 96 ILE A N 1
ATOM 770 C CA . ILE A 1 96 ? -5.236 -1.284 11.129 1.00 94.44 96 ILE A CA 1
ATOM 771 C C . ILE A 1 96 ? -6.692 -1.635 11.422 1.00 94.44 96 ILE A C 1
ATOM 773 O O . ILE A 1 96 ? -7.080 -1.747 12.583 1.00 94.44 96 ILE A O 1
ATOM 777 N N . ARG A 1 97 ? -7.524 -1.803 10.394 1.00 94.56 97 ARG A N 1
ATOM 778 C CA . ARG A 1 97 ? -8.967 -1.960 10.603 1.00 94.56 97 ARG A CA 1
ATOM 779 C C . ARG A 1 97 ? -9.298 -3.252 11.341 1.00 94.56 97 ARG A C 1
ATOM 781 O O . ARG A 1 97 ? -9.893 -3.195 12.406 1.00 94.56 97 ARG A O 1
ATOM 788 N N . ASP A 1 98 ? -8.915 -4.392 10.784 1.00 94.56 98 ASP A N 1
ATOM 789 C CA . ASP A 1 98 ? -9.337 -5.706 11.265 1.00 94.56 98 ASP A CA 1
ATOM 790 C C . ASP A 1 98 ? -8.790 -6.033 12.676 1.00 94.56 98 ASP A C 1
ATOM 792 O O . ASP A 1 98 ? -9.528 -6.628 13.464 1.00 94.56 98 ASP A O 1
ATOM 796 N N . PRO A 1 99 ? -7.565 -5.613 13.069 1.00 93.81 99 PRO A N 1
ATOM 797 C CA . PRO A 1 99 ? -7.077 -5.814 14.437 1.00 93.81 99 PRO A CA 1
ATOM 798 C C . PRO A 1 99 ? -7.733 -4.901 15.484 1.00 93.81 99 PRO A C 1
ATOM 800 O O . PRO A 1 99 ? -7.941 -5.318 16.626 1.00 93.81 99 PRO A O 1
ATOM 803 N N . PHE A 1 100 ? -8.040 -3.648 15.128 1.00 94.62 100 PHE A N 1
ATOM 804 C CA . PHE A 1 100 ? -8.386 -2.617 16.116 1.00 94.62 100 PHE A CA 1
ATOM 805 C C . PHE A 1 100 ? -9.845 -2.162 16.072 1.00 94.62 100 PHE A C 1
ATOM 807 O O . PHE A 1 100 ? -10.311 -1.569 17.043 1.00 94.62 100 PHE A O 1
ATOM 814 N N . PHE A 1 101 ? -10.581 -2.442 15.000 1.00 93.75 101 PHE A N 1
ATOM 815 C CA . PHE A 1 101 ? -11.941 -1.957 14.794 1.00 93.75 101 PHE A CA 1
ATOM 816 C C . PHE A 1 101 ? -12.906 -3.087 14.437 1.00 93.75 101 PHE A C 1
ATOM 818 O O . PHE A 1 101 ? -12.542 -4.085 13.821 1.00 93.75 101 PHE A O 1
ATOM 825 N N . THR A 1 102 ? -14.178 -2.885 14.765 1.00 94.69 102 THR A N 1
ATOM 826 C CA . THR A 1 102 ? -15.281 -3.748 14.336 1.00 94.69 102 THR A CA 1
ATOM 827 C C . THR A 1 102 ? -16.380 -2.915 13.692 1.00 94.69 102 THR A C 1
ATOM 829 O O . THR A 1 102 ? -16.577 -1.751 14.046 1.00 94.69 102 THR A O 1
ATOM 832 N N . ASN A 1 103 ? -17.094 -3.487 12.723 1.00 94.31 103 ASN A N 1
ATOM 833 C CA . ASN A 1 103 ? -18.255 -2.831 12.134 1.00 94.31 103 ASN A CA 1
ATOM 834 C C . ASN A 1 103 ? -19.460 -2.987 13.076 1.00 94.31 103 ASN A C 1
ATOM 836 O O . ASN A 1 103 ? -20.025 -4.073 13.179 1.00 94.31 103 ASN A O 1
ATOM 840 N N . ALA A 1 104 ? -19.854 -1.904 13.744 1.00 94.06 104 ALA A N 1
ATOM 841 C CA . ALA A 1 104 ? -21.068 -1.829 14.560 1.00 94.06 104 ALA A CA 1
ATOM 842 C C . ALA A 1 104 ? -22.320 -1.438 13.750 1.00 94.06 104 ALA A C 1
ATOM 844 O O . ALA A 1 104 ? -23.422 -1.405 14.295 1.00 94.06 104 ALA A O 1
ATOM 845 N N . GLY A 1 105 ? -22.144 -1.110 12.470 1.00 92.25 105 GLY A N 1
ATOM 846 C CA . GLY A 1 105 ? -23.219 -0.784 11.546 1.00 92.25 105 GLY A CA 1
ATOM 847 C C . GLY A 1 105 ? -23.785 -2.005 10.821 1.00 92.25 105 GLY A C 1
ATOM 848 O O . GLY A 1 105 ? -23.526 -3.157 11.171 1.00 92.25 105 GLY A O 1
ATOM 849 N N . ASP A 1 106 ? -24.557 -1.748 9.768 1.00 91.81 106 ASP A N 1
ATOM 850 C CA . ASP A 1 106 ? -25.112 -2.787 8.900 1.00 91.81 106 ASP A CA 1
ATOM 851 C C . ASP A 1 106 ? -24.332 -2.893 7.572 1.00 91.81 106 ASP A C 1
ATOM 853 O O . ASP A 1 106 ? -23.297 -2.254 7.367 1.00 91.81 106 ASP A O 1
ATOM 857 N N . LYS A 1 107 ? -24.802 -3.751 6.658 1.00 85.44 107 LYS A N 1
ATOM 858 C CA . LYS A 1 107 ? -24.149 -3.989 5.357 1.00 85.44 107 LYS A CA 1
ATOM 859 C C . LYS A 1 107 ? -24.183 -2.787 4.401 1.00 85.44 107 LYS A C 1
ATOM 861 O O . LYS A 1 107 ? -23.409 -2.753 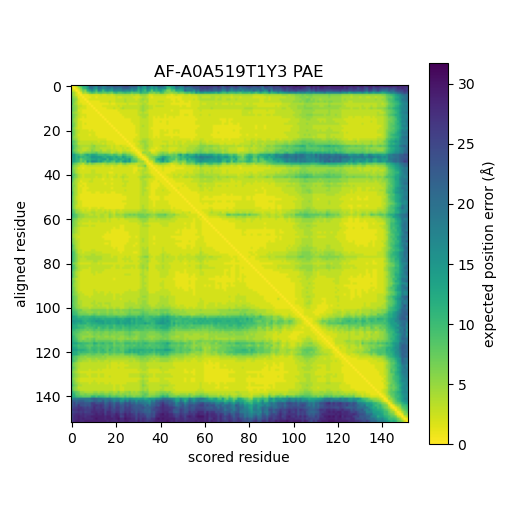3.452 1.00 85.44 107 LYS A O 1
ATOM 866 N N . TRP A 1 108 ? -25.108 -1.857 4.610 1.00 88.94 108 TRP A N 1
ATOM 867 C CA . TRP A 1 108 ? -25.314 -0.648 3.813 1.00 88.94 108 TRP A CA 1
ATOM 868 C C . TRP A 1 108 ? -24.761 0.600 4.506 1.00 88.94 108 TRP A C 1
ATOM 870 O O . TRP A 1 108 ? -24.338 1.534 3.832 1.00 88.94 108 TRP A O 1
ATOM 880 N N . ASN A 1 109 ? -24.735 0.600 5.838 1.00 89.88 109 ASN A N 1
ATOM 881 C CA . ASN A 1 109 ? -24.277 1.695 6.681 1.00 89.88 109 ASN A CA 1
ATOM 882 C C . ASN A 1 109 ? -23.152 1.194 7.581 1.00 89.88 109 ASN A C 1
ATOM 884 O O . ASN A 1 109 ? -23.364 0.883 8.752 1.00 89.88 109 ASN A O 1
ATOM 888 N N . VAL A 1 110 ? -21.956 1.075 7.009 1.00 90.94 110 VAL A N 1
ATOM 889 C CA . VAL A 1 110 ? -20.773 0.608 7.734 1.00 90.94 110 VAL A CA 1
ATOM 890 C C . VAL A 1 110 ? -20.345 1.664 8.754 1.00 90.94 110 VAL A C 1
ATOM 892 O O . VAL A 1 110 ? -20.162 2.831 8.410 1.00 90.94 110 VAL A O 1
ATOM 895 N N . GLN A 1 111 ? -20.148 1.246 10.003 1.00 92.56 111 GLN A N 1
ATOM 896 C CA . GLN A 1 111 ? -19.690 2.101 11.093 1.00 92.56 111 GLN A CA 1
ATOM 897 C C . GLN A 1 111 ? -18.605 1.377 11.887 1.00 92.56 111 GLN A C 1
ATOM 899 O O . GLN A 1 111 ? -18.896 0.552 12.752 1.00 92.56 111 GLN A O 1
ATOM 904 N N . PHE A 1 112 ? -17.343 1.692 11.599 1.00 92.06 112 PHE A N 1
ATOM 905 C CA . PHE A 1 112 ? -16.225 1.139 12.354 1.00 92.06 112 PHE A CA 1
ATOM 906 C C . PHE A 1 112 ? -16.091 1.827 13.712 1.00 92.06 112 PHE A C 1
ATOM 908 O O . PHE A 1 112 ? -15.998 3.051 13.797 1.00 92.06 112 PHE A O 1
ATOM 915 N N . VAL A 1 113 ? -16.069 1.021 14.771 1.00 93.88 113 VAL A N 1
ATOM 916 C CA . VAL A 1 113 ? -15.821 1.448 16.151 1.00 93.88 113 VAL A CA 1
ATOM 917 C C . VAL A 1 113 ? -14.595 0.730 16.691 1.00 93.88 113 VAL A C 1
ATOM 919 O O . VAL A 1 113 ? -14.317 -0.402 16.297 1.00 93.88 113 VAL A O 1
ATOM 922 N N . LEU A 1 114 ? -13.852 1.392 17.577 1.00 93.88 114 LEU A N 1
ATOM 923 C CA . LEU A 1 114 ? -12.682 0.803 18.222 1.00 93.88 114 LEU A CA 1
ATOM 924 C C . LEU A 1 114 ? -13.108 -0.406 19.071 1.00 93.88 114 LEU A C 1
ATOM 926 O O . LEU A 1 114 ? -14.086 -0.328 19.819 1.00 93.88 114 LEU A O 1
ATOM 930 N N . ASN A 1 115 ? -12.369 -1.509 18.970 1.00 93.56 115 ASN A N 1
ATOM 931 C CA . ASN A 1 115 ? -12.620 -2.705 19.765 1.00 93.56 115 ASN A CA 1
ATOM 932 C C . ASN A 1 115 ? -12.455 -2.392 21.268 1.00 93.56 115 ASN A C 1
ATOM 934 O O . ASN A 1 115 ? -11.516 -1.682 21.651 1.00 93.56 115 ASN A O 1
ATOM 938 N N . PRO A 1 116 ? -13.330 -2.918 22.147 1.00 92.44 116 PRO A N 1
ATOM 939 C CA . PRO A 1 116 ? -13.209 -2.703 23.585 1.00 92.44 116 PRO A CA 1
ATOM 940 C C . PRO A 1 116 ? -11.838 -3.140 24.114 1.00 92.44 116 PRO A C 1
ATOM 942 O O . PRO A 1 116 ? -11.384 -4.246 23.835 1.00 92.44 116 PRO A O 1
ATOM 945 N N . GLY A 1 117 ? -11.193 -2.278 24.903 1.00 90.25 117 GLY A N 1
ATOM 946 C CA . GLY A 1 117 ? -9.902 -2.578 25.532 1.00 90.25 117 GLY A CA 1
ATOM 947 C C . GLY A 1 117 ? -8.671 -2.383 24.640 1.00 90.25 117 GLY A C 1
ATOM 948 O O . GLY A 1 117 ? -7.564 -2.625 25.113 1.00 90.25 117 GLY A O 1
ATOM 949 N N . VAL A 1 118 ? -8.826 -1.922 23.393 1.00 92.06 118 VAL A N 1
ATOM 950 C CA . VAL A 1 118 ? -7.680 -1.496 22.575 1.00 92.06 118 VAL A CA 1
ATOM 951 C C . VAL A 1 118 ? -7.085 -0.213 23.148 1.00 92.06 118 VAL A C 1
ATOM 953 O O . VAL A 1 118 ? -7.760 0.813 23.242 1.00 92.06 118 VAL A O 1
ATOM 956 N N . ASP A 1 119 ? -5.798 -0.263 23.481 1.00 89.50 119 ASP A N 1
ATOM 957 C CA . ASP A 1 119 ? -5.000 0.928 23.751 1.00 89.50 119 ASP A CA 1
ATOM 958 C C . ASP A 1 119 ? -4.541 1.543 22.424 1.00 89.50 119 ASP A C 1
ATOM 960 O O . ASP A 1 119 ? -3.770 0.936 21.680 1.00 89.50 119 ASP A O 1
ATOM 964 N N . LEU A 1 120 ? -4.990 2.762 22.121 1.00 81.50 120 LEU A N 1
ATOM 965 C CA . LEU A 1 120 ? -4.596 3.476 20.904 1.00 81.50 120 LEU A CA 1
ATOM 966 C C . LEU A 1 120 ? -3.084 3.720 20.824 1.00 81.50 120 LEU A C 1
ATOM 968 O O . LEU A 1 120 ? -2.551 3.805 19.720 1.00 81.50 120 LEU A O 1
ATOM 972 N N . ALA A 1 121 ? -2.386 3.792 21.963 1.00 86.25 121 ALA A N 1
ATOM 973 C CA . ALA A 1 121 ? -0.933 3.935 21.986 1.00 86.25 121 ALA A CA 1
ATOM 974 C C . ALA A 1 121 ? -0.198 2.682 21.472 1.00 86.25 121 ALA A C 1
ATOM 976 O O . ALA A 1 121 ? 0.975 2.770 21.116 1.00 86.25 121 ALA A O 1
ATOM 977 N N . SER A 1 122 ? -0.880 1.532 21.394 1.00 87.56 122 SER A N 1
ATOM 978 C CA . SER A 1 122 ? -0.327 0.299 20.818 1.00 87.56 122 SER A CA 1
ATOM 979 C C . SER A 1 122 ? -0.318 0.290 19.286 1.00 87.56 122 SER A C 1
ATOM 981 O O . SER A 1 122 ? 0.382 -0.522 18.678 1.00 87.56 122 SER A O 1
ATOM 983 N N . ILE A 1 123 ? -1.069 1.192 18.644 1.00 90.31 123 ILE A N 1
ATOM 984 C CA . ILE A 1 123 ? -1.112 1.294 17.187 1.00 90.31 123 ILE A CA 1
ATOM 985 C C . ILE A 1 123 ? 0.099 2.100 16.721 1.00 90.31 123 ILE A C 1
ATOM 987 O O . ILE A 1 123 ? 0.335 3.210 17.197 1.00 90.31 123 ILE A O 1
ATOM 991 N N . ASN A 1 124 ? 0.849 1.572 15.750 1.00 92.94 124 ASN A N 1
ATOM 992 C CA . ASN A 1 124 ? 1.985 2.290 15.177 1.00 92.94 124 ASN A CA 1
ATOM 993 C C . ASN A 1 124 ? 1.519 3.657 14.617 1.00 92.94 124 ASN A C 1
ATOM 995 O O . ASN A 1 124 ? 0.713 3.688 13.677 1.00 92.94 124 ASN A O 1
ATOM 999 N N . PRO A 1 125 ? 2.026 4.790 15.145 1.00 94.56 125 PRO A N 1
ATOM 1000 C CA . PRO A 1 125 ? 1.595 6.116 14.717 1.00 94.56 125 PRO A CA 1
ATOM 1001 C C . PRO A 1 125 ? 1.890 6.384 13.238 1.00 94.56 125 PRO A C 1
ATOM 1003 O O . PRO A 1 125 ? 1.158 7.138 12.598 1.00 94.56 125 PRO A O 1
ATOM 1006 N N . ASP A 1 126 ? 2.920 5.763 12.666 1.00 96.31 126 ASP A N 1
ATOM 1007 C CA . ASP A 1 126 ? 3.256 5.941 11.255 1.00 96.31 126 ASP A CA 1
ATOM 1008 C C . ASP A 1 126 ? 2.310 5.166 10.333 1.00 96.31 126 ASP A C 1
ATOM 1010 O O . ASP A 1 126 ? 1.974 5.670 9.263 1.00 96.31 126 ASP A O 1
ATOM 1014 N N . HIS A 1 127 ? 1.761 4.027 10.775 1.00 96.00 127 HIS A N 1
ATOM 1015 C CA . HIS A 1 127 ? 0.670 3.364 10.050 1.00 96.00 127 HIS A CA 1
ATOM 1016 C C . HIS A 1 127 ? -0.585 4.249 10.020 1.00 96.00 127 HIS A C 1
ATOM 1018 O O . HIS A 1 127 ? -1.218 4.387 8.975 1.00 96.00 127 HIS A O 1
ATOM 1024 N N . LEU A 1 128 ? -0.922 4.909 11.136 1.00 95.06 128 LEU A N 1
ATOM 1025 C CA . LEU A 1 128 ? -2.058 5.838 11.198 1.00 95.06 128 LEU A CA 1
ATOM 1026 C C . LEU A 1 128 ? -1.849 7.070 10.306 1.00 95.06 128 LEU A C 1
ATOM 1028 O O . LEU A 1 128 ? -2.766 7.480 9.595 1.00 95.06 128 LEU A O 1
ATOM 1032 N N . LYS A 1 129 ? -0.643 7.650 10.287 1.00 97.50 129 LYS A N 1
ATOM 1033 C CA . LYS A 1 129 ? -0.316 8.757 9.371 1.00 97.50 129 LYS A CA 1
ATOM 1034 C C . LYS A 1 129 ? -0.385 8.320 7.909 1.00 97.50 129 LYS A C 1
ATOM 1036 O O . LYS A 1 129 ? -0.903 9.070 7.083 1.00 97.50 129 LYS A O 1
ATOM 1041 N N . PHE A 1 130 ? 0.091 7.117 7.591 1.00 98.00 130 PHE A N 1
ATOM 1042 C CA . PHE A 1 130 ? -0.008 6.565 6.243 1.00 98.00 130 PHE A CA 1
ATOM 1043 C C . PHE A 1 130 ? -1.468 6.325 5.831 1.00 98.00 130 PHE A C 1
ATOM 1045 O O . PHE A 1 130 ? -1.860 6.700 4.730 1.00 98.00 130 PHE A O 1
ATOM 1052 N N . MET A 1 131 ? -2.311 5.815 6.735 1.00 96.69 131 MET A N 1
ATOM 1053 C CA . MET A 1 131 ? -3.760 5.715 6.521 1.00 96.69 131 MET A CA 1
ATOM 1054 C C . MET A 1 131 ? -4.380 7.077 6.184 1.00 96.69 131 MET A C 1
ATOM 1056 O O . MET A 1 131 ? -5.144 7.188 5.227 1.00 96.69 131 MET A O 1
ATOM 1060 N N . CYS A 1 132 ? -4.026 8.127 6.934 1.00 96.94 132 CYS A N 1
ATOM 1061 C CA . CYS A 1 132 ? -4.482 9.489 6.652 1.00 96.94 132 CYS A CA 1
ATOM 1062 C C . CYS A 1 132 ? -4.019 9.979 5.272 1.00 96.94 132 CYS A C 1
ATOM 1064 O O . CYS A 1 132 ? -4.806 10.589 4.550 1.00 96.94 132 CYS A O 1
ATOM 1066 N N . TYR A 1 133 ? -2.772 9.695 4.884 1.00 97.81 133 TYR A N 1
ATOM 1067 C CA . TYR A 1 133 ? -2.264 10.004 3.546 1.00 97.81 133 TYR A CA 1
ATOM 1068 C C . TYR A 1 133 ? -3.100 9.319 2.450 1.00 97.81 133 TYR A C 1
ATOM 1070 O O . TYR A 1 133 ? -3.594 9.996 1.548 1.00 97.81 133 TYR A O 1
ATOM 1078 N N . VAL A 1 134 ? -3.348 8.010 2.566 1.00 97.06 134 VAL A N 1
ATOM 1079 C CA . VAL A 1 134 ? -4.160 7.249 1.598 1.00 97.06 134 VAL A CA 1
ATOM 1080 C C . VAL A 1 134 ? -5.600 7.777 1.540 1.00 97.06 134 VAL A C 1
ATOM 1082 O O . VAL A 1 134 ? -6.148 7.950 0.451 1.00 97.06 134 VAL A O 1
ATOM 1085 N N . ALA A 1 135 ? -6.202 8.126 2.681 1.00 94.69 135 ALA A N 1
ATOM 1086 C CA . ALA A 1 135 ? -7.532 8.739 2.728 1.00 94.69 135 ALA A CA 1
ATOM 1087 C C . ALA A 1 135 ? -7.581 10.094 1.995 1.00 94.69 135 ALA A C 1
ATOM 1089 O O . ALA A 1 135 ? -8.534 10.377 1.267 1.00 94.69 135 ALA A O 1
ATOM 1090 N N . VAL A 1 136 ? -6.539 10.923 2.125 1.00 94.31 136 VAL A N 1
ATOM 1091 C CA . VAL A 1 136 ? -6.419 12.179 1.367 1.00 94.31 136 VAL A CA 1
ATOM 1092 C C . VAL A 1 136 ? -6.269 11.914 -0.133 1.00 94.31 136 VAL A C 1
ATOM 1094 O O . VAL A 1 136 ? -6.873 12.629 -0.934 1.00 94.31 136 VAL A O 1
ATOM 1097 N N . CYS A 1 137 ? -5.526 10.881 -0.540 1.00 93.94 137 CYS A N 1
ATOM 1098 C CA . CYS A 1 137 ? -5.442 10.474 -1.944 1.00 93.94 137 CYS A CA 1
ATOM 1099 C C . CYS A 1 137 ? -6.811 10.052 -2.502 1.00 93.94 137 CYS A C 1
ATOM 1101 O O . CYS A 1 137 ? -7.178 10.498 -3.591 1.00 93.94 137 CYS A O 1
ATOM 1103 N N . HIS A 1 138 ? -7.601 9.287 -1.741 1.00 92.19 138 HIS A N 1
ATOM 1104 C CA . HIS A 1 138 ? -8.987 8.952 -2.098 1.00 92.19 138 HIS A CA 1
ATOM 1105 C C . HIS A 1 138 ? -9.862 10.188 -2.272 1.00 92.19 138 HIS A C 1
ATOM 1107 O O . HIS A 1 138 ? -10.631 10.260 -3.226 1.00 92.19 138 HIS A O 1
ATOM 1113 N N . LEU A 1 139 ? -9.731 11.188 -1.397 1.00 88.38 139 LEU A N 1
ATOM 1114 C CA . LEU A 1 139 ? -10.449 12.450 -1.569 1.00 88.38 139 LEU A CA 1
ATOM 1115 C C . LEU A 1 139 ? -9.997 13.159 -2.848 1.00 88.38 139 LEU A C 1
ATOM 1117 O O . LEU A 1 139 ? -10.829 13.494 -3.678 1.00 88.38 139 LEU A O 1
ATOM 1121 N N . LYS A 1 140 ? -8.688 13.333 -3.048 1.00 85.88 140 LYS A N 1
ATOM 1122 C CA . LYS A 1 140 ? -8.121 14.091 -4.172 1.00 85.88 140 LYS A CA 1
ATOM 1123 C C . LYS A 1 140 ? -8.411 13.472 -5.545 1.00 85.88 140 LYS A C 1
ATOM 1125 O O . LYS A 1 140 ? -8.609 14.211 -6.507 1.00 85.88 140 LYS A O 1
ATOM 1130 N N . PHE A 1 141 ? -8.378 12.145 -5.652 1.00 81.38 141 PHE A N 1
ATOM 1131 C CA . PHE A 1 141 ? -8.448 11.424 -6.932 1.00 81.38 141 PHE A CA 1
ATOM 1132 C C . PHE A 1 141 ? -9.722 10.591 -7.113 1.00 81.38 141 PHE A C 1
ATOM 1134 O O . PHE A 1 141 ? -9.967 10.081 -8.211 1.00 81.38 141 PHE A O 1
ATOM 1141 N N . GLY A 1 142 ? -10.530 10.452 -6.061 1.00 65.75 142 GLY A N 1
ATOM 1142 C CA . GLY A 1 142 ? -11.766 9.687 -6.091 1.00 65.75 142 GLY A CA 1
ATOM 1143 C C . GLY A 1 142 ? -12.872 10.362 -6.910 1.00 65.75 142 GLY A C 1
ATOM 1144 O O . GLY A 1 142 ? -12.862 11.578 -7.124 1.00 65.75 142 GLY A O 1
ATOM 1145 N N . PRO A 1 143 ? -13.887 9.588 -7.335 1.00 57.44 143 PRO A N 1
ATOM 1146 C CA . PRO A 1 143 ? -14.976 10.068 -8.193 1.00 57.44 143 PRO A CA 1
ATOM 1147 C C . PRO A 1 143 ? -15.774 11.232 -7.583 1.00 57.44 143 PRO A C 1
ATOM 1149 O O . PRO A 1 143 ? -16.380 12.014 -8.311 1.00 57.44 143 PRO A O 1
ATOM 1152 N N . SER A 1 144 ? -15.747 11.374 -6.256 1.00 52.00 144 SER A N 1
ATOM 1153 C CA . SER A 1 144 ? -16.428 12.444 -5.524 1.00 52.00 144 SER A CA 1
ATOM 1154 C C . SER A 1 144 ? -15.856 13.837 -5.834 1.00 52.00 144 SER A C 1
ATOM 1156 O O . SER A 1 144 ? -16.631 14.783 -5.979 1.00 52.00 144 SER A O 1
ATOM 1158 N N . PHE A 1 145 ? -14.544 13.987 -6.053 1.00 46.88 145 PHE A N 1
ATOM 1159 C CA . PHE A 1 145 ? -13.944 15.316 -6.249 1.00 46.88 145 PHE A CA 1
ATOM 1160 C C . PHE A 1 145 ? -14.371 15.989 -7.561 1.00 46.88 145 PHE A C 1
ATOM 1162 O O . PHE A 1 145 ? -14.486 17.210 -7.615 1.00 46.88 145 PHE A O 1
ATOM 1169 N N . ALA A 1 146 ? -14.712 15.208 -8.594 1.00 49.81 146 ALA A N 1
ATOM 1170 C CA . ALA A 1 146 ? -15.290 15.740 -9.831 1.00 49.81 146 ALA A CA 1
ATOM 1171 C C . ALA A 1 146 ? -16.670 16.405 -9.622 1.00 49.81 146 ALA A C 1
ATOM 1173 O O . ALA A 1 146 ? -17.122 17.156 -10.482 1.00 49.81 146 ALA A O 1
ATOM 1174 N N . SER A 1 147 ? -17.333 16.144 -8.487 1.00 50.91 147 SER A N 1
ATOM 1175 C CA . SER A 1 147 ? -18.650 16.694 -8.134 1.00 50.91 147 SER A CA 1
ATOM 1176 C C . SER A 1 147 ? -18.620 17.764 -7.033 1.00 50.91 147 SER A C 1
ATOM 1178 O O . SER A 1 147 ? -19.637 18.415 -6.790 1.00 50.91 147 SER A O 1
ATOM 1180 N N . VAL A 1 148 ? -17.473 17.988 -6.379 1.00 50.19 148 VAL A N 1
ATOM 1181 C CA . VAL A 1 148 ? -17.326 18.991 -5.314 1.00 50.19 148 VAL A CA 1
ATOM 1182 C C . VAL A 1 148 ? -16.717 20.267 -5.896 1.00 50.19 148 VAL A C 1
ATOM 1184 O O . VAL A 1 148 ? -15.511 20.490 -5.851 1.00 50.19 148 VAL A O 1
ATOM 1187 N N . THR A 1 149 ? -17.559 21.146 -6.439 1.00 49.22 149 THR A N 1
ATOM 1188 C CA . THR A 1 149 ? -17.184 22.551 -6.652 1.00 49.22 149 THR A CA 1
ATOM 1189 C C . THR A 1 149 ? -17.407 23.329 -5.358 1.00 49.22 149 THR A C 1
ATOM 1191 O O . THR A 1 149 ? -18.521 23.339 -4.837 1.00 49.22 149 THR A O 1
ATOM 1194 N N . ALA A 1 150 ? -16.384 24.035 -4.872 1.00 48.41 150 ALA A N 1
ATOM 1195 C CA . ALA A 1 150 ? -16.443 24.935 -3.712 1.00 48.41 150 ALA A CA 1
ATOM 1196 C C . ALA A 1 150 ? -17.232 26.243 -3.974 1.00 48.41 150 ALA A C 1
ATOM 1198 O O . ALA A 1 150 ? -16.912 27.285 -3.415 1.00 48.41 150 ALA A O 1
ATOM 1199 N N . ASN A 1 151 ? -18.254 26.187 -4.831 1.00 47.56 151 ASN A N 1
ATOM 1200 C CA . ASN A 1 151 ? -19.206 27.266 -5.070 1.00 47.56 151 ASN A CA 1
ATOM 1201 C C . ASN A 1 151 ? -20.573 26.820 -4.542 1.00 47.56 151 ASN A C 1
ATOM 1203 O O . ASN A 1 151 ? -21.370 26.226 -5.272 1.00 47.56 151 ASN A O 1
ATOM 1207 N N . ARG A 1 152 ? -20.823 27.085 -3.263 1.00 44.09 152 ARG A N 1
ATOM 1208 C CA . ARG A 1 152 ? -22.167 27.226 -2.703 1.00 44.09 152 ARG A CA 1
ATOM 1209 C C . ARG A 1 152 ? -22.199 28.469 -1.839 1.00 44.09 152 ARG A C 1
ATOM 1211 O O . ARG A 1 152 ? -21.204 28.678 -1.113 1.00 44.09 152 ARG A O 1
#

pLDDT: mean 89.4, std 13.4, range [44.09, 98.44]

Radius of gyration: 17.22 Å; Cα contacts (8 Å, |Δi|>4): 171; chains: 1; bounding box: 40×49×48 Å

Solvent-accessible surface area (backbone atoms only — not comparable to full-atom values): 8981 Å² total; per-residue (Å²): 132,87,70,86,45,47,76,54,48,85,96,34,56,73,60,43,51,53,50,53,55,24,37,77,69,66,68,41,36,53,42,90,88,42,76,49,31,34,40,45,95,97,55,72,34,32,32,51,49,34,45,53,48,53,59,72,69,44,81,82,81,52,58,70,58,55,52,50,50,53,54,37,46,30,71,41,25,93,57,22,57,79,54,52,47,66,47,53,49,53,48,46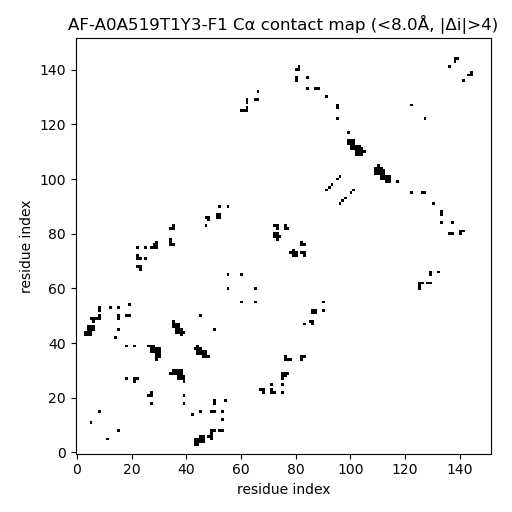,39,66,72,47,40,65,79,45,34,43,70,78,44,54,98,88,52,78,36,78,41,75,44,89,88,67,59,72,86,76,52,60,64,54,58,54,52,49,51,52,51,53,53,50,48,47,51,72,69,31,83,64,46,84,70,62,68,97,80,127